Protein AF-A0A259R654-F1 (afdb_monomer)

Solvent-acce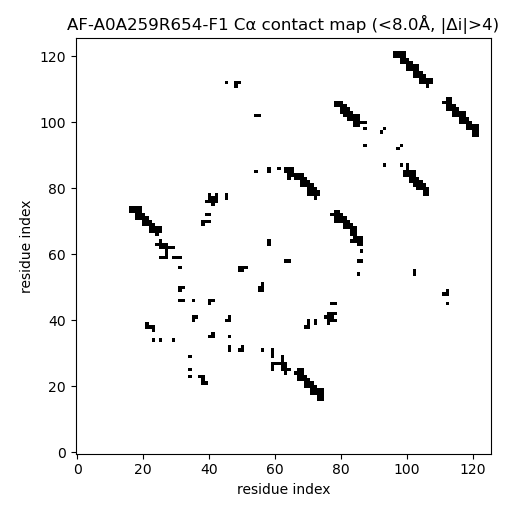ssible surface area (backbone atoms only — not comparable to full-atom values): 7292 Å² total; per-residue (Å²): 142,81,73,69,72,60,56,61,56,52,57,62,58,73,65,62,79,51,69,46,77,30,70,46,70,58,44,76,82,51,48,68,62,57,51,35,46,76,34,48,37,65,40,64,66,60,47,55,53,51,64,70,33,66,69,61,49,49,29,41,73,66,30,29,34,96,47,54,34,34,28,29,15,42,87,84,15,40,64,59,34,36,40,32,40,47,55,77,63,90,91,62,58,68,86,82,59,44,62,48,36,38,38,39,36,33,63,37,97,85,78,45,73,45,75,47,76,50,77,42,78,58,76,80,88,124

pLDDT: mean 81.71, std 14.69, range [45.22, 95.38]

Sequence (126 aa):
MLDNDVQGQTEALAAVDLRYASSTSVRHRDTVQQLLKRLGVTDPAAIAQLGKNASFRALLAAGGGPEPVRAQVNAQGELLQLAAVLPMPAGTDPLAAPVWRELTVQPGADGTLQVSTTERKLEPRT

Secondary structure (DSSP, 8-state):
---HHHHHHHHHHHT----EEEEE---TT--HHHHHHHTT---HHHHHHHHH-HHHHHHHHTT--SS-EEEEE-TT--EEEEEEEPPPPTT--TTT--EEEEEEEEE-TTS-EEEEEEEEE-----

Radius of gyration: 18.84 Å; Cα contacts (8 Å, |Δi|>4): 212; chains: 1; bounding box: 40×38×62 Å

Foldseek 3Di:
DPPPVVVVVVVVVVPPQDKDKDWAWAAQPDDLCNLLVNRLQPDPLVSVQCNPDPQSVQCNNVRHAPGIKMFIATPVNHTAKIKGWGHDPPPDDCVVWPKTKMWMWHQDPVRHIDIDIDIDTDDPPD

Mean predicted aligned error: 9.42 Å

Nearest PDB structures (foldseek):
  4v36-assembly1_A  TM=4.499E-01  e=4.317E-01  Bacillus licheniformis
  3nm7-assembly2_D  TM=4.938E-01  e=7.455E-01  Borreliella burgdorferi
  7lhd-assembly1_FD  TM=3.697E-01  e=3.199E+00  Qubevirus durum
  7dvi-assembly1_A-2  TM=2.707E-01  e=3.838E+00  Parafrankia colletiae
  5ys0-assembly1_A  TM=2.878E-01  e=8.449E+00  Saccharomyces cerevisiae S288C

Structure (mmCIF, N/CA/C/O backbone):
data_AF-A0A259R654-F1
#
_entry.id   AF-A0A259R654-F1
#
loop_
_atom_site.group_PDB
_atom_site.id
_atom_site.type_symbol
_atom_site.label_atom_id
_atom_site.label_alt_id
_atom_site.label_comp_id
_atom_site.label_asym_id
_atom_site.label_entity_id
_atom_site.label_seq_id
_atom_site.pdbx_PDB_ins_code
_atom_site.Cartn_x
_atom_site.Cartn_y
_atom_site.Cartn_z
_atom_site.occupancy
_atom_site.B_iso_or_equiv
_atom_site.auth_seq_id
_atom_site.auth_comp_id
_atom_site.auth_asym_id
_atom_site.auth_atom_id
_atom_site.pdbx_PDB_model_num
ATOM 1 N N . MET A 1 1 ? -22.289 -19.493 43.989 1.00 45.22 1 MET A N 1
ATOM 2 C CA . MET A 1 1 ? -21.000 -18.870 43.626 1.00 45.22 1 MET A CA 1
ATOM 3 C C . MET A 1 1 ? -20.537 -19.529 42.332 1.00 45.22 1 MET A C 1
ATOM 5 O O . MET A 1 1 ? -19.693 -20.408 42.377 1.00 45.22 1 MET A O 1
ATOM 9 N N . LEU A 1 2 ? -21.192 -19.214 41.206 1.00 50.88 2 LEU A N 1
ATOM 10 C CA . LEU A 1 2 ? -20.920 -19.837 39.897 1.00 50.88 2 LEU A CA 1
ATOM 11 C C . LEU A 1 2 ? -20.933 -18.805 38.747 1.00 50.88 2 LEU A C 1
ATOM 13 O O . LEU A 1 2 ? -21.019 -19.171 37.584 1.00 50.88 2 LEU A O 1
ATOM 17 N N . ASP A 1 3 ? -20.850 -17.514 39.077 1.00 50.94 3 ASP A N 1
ATOM 18 C CA . ASP A 1 3 ? -21.149 -16.411 38.151 1.00 50.94 3 ASP A CA 1
ATOM 19 C C . ASP A 1 3 ? -19.897 -15.675 37.638 1.00 50.94 3 ASP A C 1
ATOM 21 O O . ASP A 1 3 ? -19.996 -14.799 36.787 1.00 50.94 3 ASP A O 1
ATOM 25 N N . ASN A 1 4 ? -18.703 -16.020 38.135 1.00 53.25 4 ASN A N 1
ATOM 26 C CA . ASN A 1 4 ? -17.452 -15.340 37.762 1.00 53.25 4 ASN A CA 1
ATOM 27 C C . ASN A 1 4 ? -16.827 -15.867 36.454 1.00 53.25 4 ASN A C 1
ATOM 29 O O . ASN A 1 4 ? -16.136 -15.126 35.762 1.00 53.25 4 ASN A O 1
ATOM 33 N N . ASP A 1 5 ? -17.101 -17.120 36.082 1.00 52.47 5 ASP A N 1
ATOM 34 C CA . ASP A 1 5 ? -16.449 -17.783 34.940 1.00 52.47 5 ASP A CA 1
ATOM 35 C C . ASP A 1 5 ? -17.018 -17.342 33.574 1.00 52.47 5 ASP A C 1
ATOM 37 O O . ASP A 1 5 ? -16.357 -17.414 32.538 1.00 52.47 5 ASP A O 1
ATOM 41 N N . VAL A 1 6 ? -18.252 -16.825 33.563 1.00 53.59 6 VAL A N 1
ATOM 42 C CA . VAL A 1 6 ? -18.933 -16.362 32.340 1.00 53.59 6 VAL A CA 1
ATOM 43 C C . VAL A 1 6 ? -18.514 -14.934 31.967 1.00 53.59 6 VAL A C 1
ATOM 45 O O . VAL A 1 6 ? -18.437 -14.595 30.784 1.00 53.59 6 VAL A O 1
ATOM 48 N N . GLN A 1 7 ? -18.168 -14.093 32.947 1.00 50.91 7 GLN A N 1
ATOM 49 C CA . GLN A 1 7 ? -17.769 -12.705 32.682 1.00 50.91 7 GLN A CA 1
ATOM 50 C C . GLN A 1 7 ? -16.400 -12.622 31.984 1.00 50.91 7 GLN A C 1
ATOM 52 O O . GLN A 1 7 ? -16.278 -11.913 30.986 1.00 50.91 7 GLN A O 1
ATOM 57 N N . GLY A 1 8 ? -15.423 -13.444 32.390 1.00 51.56 8 GLY A N 1
ATOM 58 C CA . GLY A 1 8 ? -14.106 -13.494 31.737 1.00 51.56 8 GLY A CA 1
ATOM 59 C C . GLY A 1 8 ? -14.144 -13.981 30.279 1.00 51.56 8 GLY A C 1
ATOM 60 O O . GLY A 1 8 ? -13.365 -13.520 29.446 1.00 51.56 8 GLY A O 1
ATOM 61 N N . GLN A 1 9 ? -15.092 -14.858 29.930 1.00 48.91 9 GLN A N 1
ATOM 62 C CA . GLN A 1 9 ? -15.263 -15.346 28.554 1.00 48.91 9 GLN A CA 1
ATOM 63 C C . GLN A 1 9 ? -15.937 -14.318 27.630 1.00 48.91 9 GLN A C 1
ATOM 65 O O . GLN A 1 9 ? -15.750 -14.364 26.415 1.00 48.91 9 GLN A O 1
ATOM 70 N N . THR A 1 10 ? -16.677 -13.357 28.191 1.00 48.97 10 THR A N 1
ATOM 71 C CA . THR A 1 10 ? -17.371 -12.321 27.410 1.00 48.97 10 THR A CA 1
ATOM 72 C C . THR A 1 10 ? -16.417 -11.185 27.016 1.00 48.97 10 THR A C 1
ATOM 74 O O . THR A 1 10 ? -16.477 -10.687 25.893 1.00 48.97 10 THR A O 1
ATOM 77 N N . GLU A 1 11 ? -15.466 -10.833 27.888 1.00 50.56 11 GLU A N 1
ATOM 78 C CA . GLU A 1 11 ? -14.395 -9.873 27.574 1.00 50.56 11 GLU A CA 1
ATOM 79 C C . GLU A 1 11 ? -13.378 -10.436 26.567 1.00 50.56 11 GLU A C 1
ATOM 81 O O . GLU A 1 11 ? -12.905 -9.706 25.695 1.00 50.56 11 GLU A O 1
ATOM 86 N N . ALA A 1 12 ? -13.114 -11.748 26.600 1.00 50.69 12 ALA A N 1
ATOM 87 C CA . ALA A 1 12 ? -12.252 -12.414 25.621 1.00 50.69 12 ALA A CA 1
ATOM 88 C C . ALA A 1 12 ? -12.843 -12.420 24.194 1.00 50.69 12 ALA A C 1
ATOM 90 O O . ALA A 1 12 ? -12.092 -12.424 23.219 1.00 50.69 12 ALA A O 1
ATOM 91 N N . LEU A 1 13 ? -14.175 -12.382 24.059 1.00 50.22 13 LEU A N 1
ATOM 92 C CA . LEU A 1 13 ? -14.858 -12.297 22.762 1.00 50.22 13 LEU A CA 1
ATOM 93 C C . LEU A 1 13 ? -15.044 -10.852 22.269 1.00 50.22 13 LEU A C 1
ATOM 95 O O . LEU A 1 13 ? -15.105 -10.617 21.063 1.00 50.22 13 LEU A O 1
ATOM 99 N N . ALA A 1 14 ? -15.114 -9.875 23.178 1.00 49.75 14 ALA A N 1
ATOM 100 C CA . ALA A 1 14 ? -15.228 -8.456 22.827 1.00 49.75 14 ALA A CA 1
ATOM 101 C C . ALA A 1 14 ? -13.944 -7.895 22.185 1.00 49.75 14 ALA A C 1
ATOM 103 O O . ALA A 1 14 ? -13.999 -6.907 21.456 1.00 49.75 14 ALA A O 1
ATOM 104 N N . ALA A 1 15 ? -12.806 -8.559 22.406 1.00 51.88 15 ALA A N 1
ATOM 105 C CA . ALA A 1 15 ? -11.521 -8.258 21.782 1.00 51.88 15 ALA A CA 1
ATOM 106 C C . ALA A 1 15 ? -11.218 -9.146 20.560 1.00 51.88 15 ALA A C 1
ATOM 108 O O . ALA A 1 15 ? -10.050 -9.350 20.218 1.00 51.88 15 ALA A O 1
ATOM 109 N N . VAL A 1 16 ? -12.239 -9.692 19.887 1.00 54.34 16 VAL A N 1
ATOM 110 C CA . VAL A 1 16 ? -12.036 -10.275 18.555 1.00 54.34 16 VAL A CA 1
ATOM 111 C C . VAL A 1 16 ? -11.704 -9.125 17.606 1.00 54.34 16 VAL A C 1
ATOM 113 O O . VAL A 1 16 ? -12.580 -8.480 17.037 1.00 54.34 16 VAL A O 1
ATOM 116 N N . ASP A 1 17 ? -10.407 -8.852 17.483 1.00 67.19 17 ASP A N 1
ATOM 117 C CA . ASP A 1 17 ? -9.809 -7.974 16.485 1.00 67.19 17 ASP A CA 1
ATOM 118 C C . ASP A 1 17 ? -10.156 -8.549 15.106 1.00 67.19 17 ASP A C 1
ATOM 120 O O . ASP A 1 17 ? -9.482 -9.438 14.585 1.00 67.19 17 ASP A O 1
ATOM 124 N N . LEU A 1 18 ? -11.309 -8.145 14.565 1.00 76.75 18 LEU A N 1
ATOM 125 C CA . LEU A 1 18 ? -11.780 -8.612 13.270 1.00 76.75 18 LEU A CA 1
ATOM 126 C C . LEU A 1 18 ? -10.824 -8.106 12.195 1.00 76.75 18 LEU A C 1
ATOM 128 O O . LEU A 1 18 ? -10.778 -6.914 11.890 1.00 76.75 18 LEU A O 1
ATOM 132 N N . ARG A 1 19 ? -10.079 -9.046 11.611 1.00 88.00 19 ARG A N 1
ATOM 133 C CA . ARG A 1 19 ? -9.147 -8.793 10.515 1.00 88.00 19 ARG A CA 1
ATOM 134 C C . ARG A 1 19 ? -9.806 -9.140 9.198 1.00 88.00 19 ARG A C 1
ATOM 136 O O . ARG A 1 19 ? -10.123 -10.298 8.930 1.00 88.00 19 ARG A O 1
ATOM 143 N N . TYR A 1 20 ? -9.961 -8.137 8.353 1.00 89.25 20 TYR A N 1
ATOM 144 C CA . TYR A 1 20 ? -10.486 -8.295 7.009 1.00 89.25 20 TYR A CA 1
ATOM 145 C C . TYR A 1 20 ? -9.328 -8.358 6.024 1.00 89.25 20 TYR A C 1
ATOM 147 O O . TYR A 1 20 ? 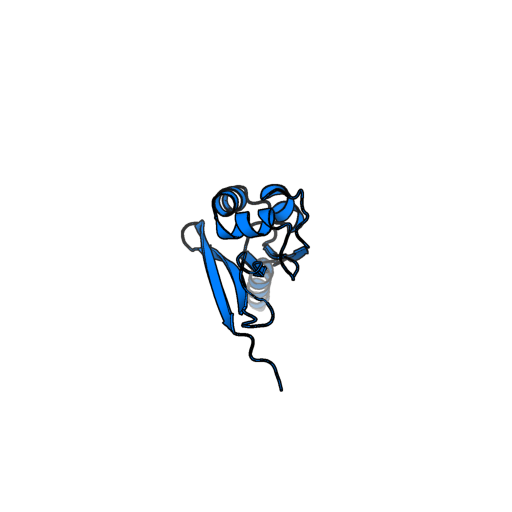-8.587 -7.391 5.856 1.00 89.25 20 TYR A O 1
ATOM 155 N N . ALA A 1 21 ? -9.170 -9.506 5.369 1.00 91.62 21 ALA A N 1
ATOM 156 C CA . ALA A 1 21 ? -8.217 -9.670 4.282 1.00 91.62 21 ALA A CA 1
ATOM 157 C C . ALA A 1 21 ? -8.884 -9.319 2.945 1.00 91.62 21 ALA A C 1
ATOM 159 O O . ALA A 1 21 ? -9.917 -9.886 2.589 1.00 91.62 21 ALA A O 1
ATOM 160 N N . SER A 1 22 ? -8.272 -8.413 2.187 1.00 92.56 22 SER A N 1
ATOM 161 C CA . SER A 1 22 ? -8.688 -8.043 0.835 1.00 92.56 22 SER A CA 1
ATOM 162 C C . SER A 1 22 ? -7.516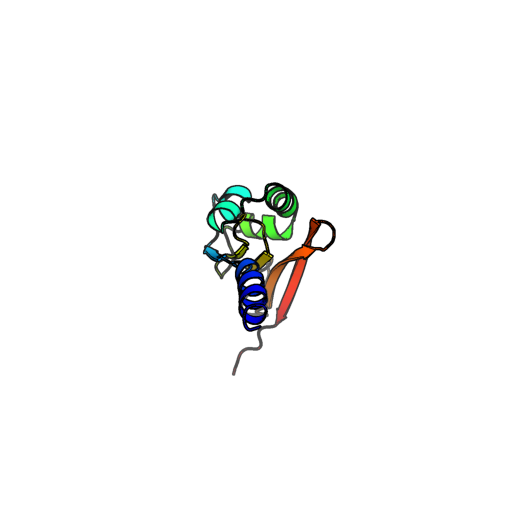 -8.180 -0.129 1.00 92.56 22 SER A C 1
ATOM 164 O O . SER A 1 22 ? -6.356 -7.987 0.239 1.00 92.56 22 SER A O 1
ATOM 166 N N . SER A 1 23 ? -7.803 -8.524 -1.381 1.00 93.56 23 SER A N 1
ATOM 167 C CA . SER A 1 23 ? -6.789 -8.548 -2.430 1.00 93.56 23 SER A CA 1
ATOM 168 C C . SER A 1 23 ? -7.332 -7.993 -3.732 1.00 93.56 23 SER A C 1
ATOM 170 O O . SER A 1 23 ? -8.500 -8.184 -4.078 1.00 93.56 23 SER A O 1
ATOM 172 N N . THR A 1 24 ? -6.497 -7.251 -4.450 1.00 91.62 24 THR A N 1
ATOM 173 C CA . THR A 1 24 ? -6.913 -6.642 -5.703 1.00 91.62 24 THR A CA 1
ATOM 174 C C . THR A 1 24 ? -5.729 -6.333 -6.608 1.00 91.62 24 THR A C 1
ATOM 176 O O . THR A 1 24 ? -4.660 -5.929 -6.151 1.00 91.62 24 THR A O 1
ATOM 179 N N . SER A 1 25 ? -5.920 -6.503 -7.914 1.00 91.56 25 SER A N 1
ATOM 180 C CA . SER A 1 25 ? -4.920 -6.107 -8.903 1.00 91.56 25 SER A CA 1
ATOM 181 C C . SER A 1 25 ? -4.910 -4.590 -9.077 1.00 91.56 25 SER A C 1
ATOM 183 O O . SER A 1 25 ? -5.968 -3.940 -9.120 1.00 91.56 25 SER A O 1
ATOM 185 N N . VAL A 1 26 ? -3.702 -4.047 -9.205 1.00 91.12 26 VAL A N 1
ATOM 186 C CA . VAL A 1 26 ? -3.472 -2.652 -9.581 1.00 91.12 26 VAL A CA 1
ATOM 187 C C . VAL A 1 26 ? -3.886 -2.458 -11.035 1.00 91.12 26 VAL A C 1
ATOM 189 O O . VAL A 1 26 ? -3.680 -3.330 -11.875 1.00 91.12 26 VAL A O 1
ATOM 192 N N . ARG A 1 27 ? -4.504 -1.320 -11.327 1.00 88.88 27 ARG A N 1
ATOM 193 C CA . ARG A 1 27 ? -4.915 -0.919 -12.671 1.00 88.88 27 ARG A CA 1
ATOM 194 C C . ARG A 1 27 ? -4.078 0.271 -13.121 1.00 88.88 27 ARG A C 1
ATOM 196 O O . ARG A 1 27 ? -3.692 1.104 -12.311 1.00 88.88 27 ARG A O 1
ATOM 203 N N . HIS A 1 28 ? -3.896 0.418 -14.432 1.00 79.38 28 HIS A N 1
ATOM 204 C CA . HIS A 1 28 ? -3.072 1.480 -15.033 1.00 79.38 28 HIS A CA 1
ATOM 205 C C . HIS A 1 28 ? -3.493 2.922 -14.667 1.00 79.38 28 HIS A C 1
ATOM 207 O O . HIS A 1 28 ? -2.708 3.852 -14.793 1.00 79.38 28 HIS A O 1
ATOM 213 N N . ARG A 1 29 ? -4.738 3.125 -14.219 1.00 83.75 29 ARG A N 1
ATOM 214 C CA . ARG A 1 29 ? -5.277 4.429 -13.796 1.00 83.75 29 ARG A CA 1
ATOM 215 C C . ARG A 1 29 ? -5.547 4.530 -12.2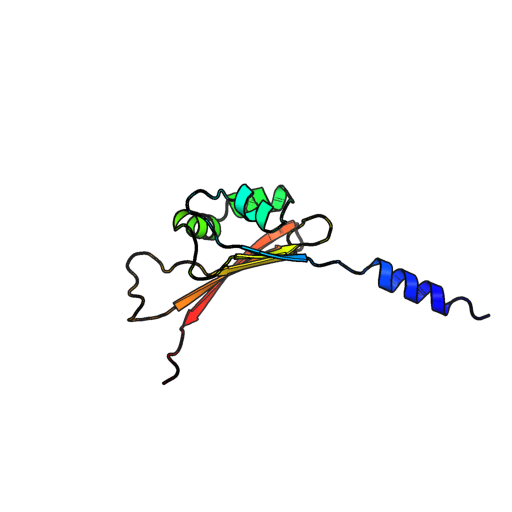93 1.00 83.75 29 ARG A C 1
ATOM 217 O O . ARG A 1 29 ? -6.144 5.515 -11.870 1.00 83.75 29 ARG A O 1
ATOM 224 N N . ASP A 1 30 ? -5.163 3.526 -11.505 1.00 89.31 30 ASP A N 1
ATOM 225 C CA . ASP A 1 30 ? -5.351 3.591 -10.057 1.00 89.31 30 ASP A CA 1
ATOM 226 C C . ASP A 1 30 ? -4.450 4.676 -9.455 1.00 89.31 30 ASP A C 1
ATOM 228 O O . ASP A 1 30 ? -3.254 4.760 -9.736 1.00 89.31 30 ASP A O 1
ATOM 232 N N . THR A 1 31 ? -5.019 5.485 -8.567 1.00 91.38 31 THR A N 1
ATOM 233 C CA . THR A 1 31 ? -4.239 6.275 -7.609 1.00 91.38 31 THR A CA 1
ATOM 234 C C . THR A 1 31 ? -3.980 5.466 -6.337 1.00 91.38 31 THR A C 1
ATOM 236 O O . THR A 1 31 ? -4.683 4.494 -6.051 1.00 91.38 31 THR A O 1
ATOM 239 N N . VAL A 1 32 ? -3.014 5.905 -5.521 1.00 92.31 32 VAL A N 1
ATOM 240 C CA . VAL A 1 32 ? -2.743 5.325 -4.188 1.00 92.31 32 VAL A CA 1
ATOM 241 C C . VAL A 1 32 ? -4.032 5.209 -3.375 1.00 92.31 32 VAL A C 1
ATOM 243 O O . VAL A 1 32 ? -4.363 4.136 -2.882 1.00 92.31 32 VAL A O 1
ATOM 246 N N . GLN A 1 33 ? -4.804 6.294 -3.298 1.00 92.75 33 GLN A N 1
ATOM 247 C CA . GLN A 1 33 ? -6.052 6.334 -2.541 1.00 92.75 33 GLN A CA 1
ATOM 248 C C . GLN A 1 33 ? -7.110 5.371 -3.099 1.00 92.75 33 GLN A C 1
ATOM 250 O O . GLN A 1 33 ? -7.796 4.707 -2.327 1.00 92.75 33 GLN A O 1
ATOM 255 N N . GLN A 1 34 ? -7.263 5.278 -4.424 1.00 93.69 34 GLN A N 1
ATOM 256 C CA . GLN A 1 34 ? -8.247 4.381 -5.042 1.00 93.69 34 GLN A CA 1
ATOM 257 C C . GLN A 1 34 ? -7.904 2.908 -4.814 1.00 93.69 34 GLN A C 1
ATOM 259 O O . GLN A 1 34 ? -8.794 2.122 -4.482 1.00 93.69 34 GLN A O 1
ATOM 264 N N . LEU A 1 35 ? -6.628 2.544 -4.956 1.00 93.75 35 LEU A N 1
ATOM 265 C CA . LEU A 1 35 ? -6.154 1.190 -4.689 1.00 93.75 35 LEU A CA 1
ATOM 266 C C . LEU A 1 35 ? -6.377 0.815 -3.218 1.00 93.75 35 LEU A C 1
ATOM 268 O O . LEU A 1 35 ? -6.981 -0.216 -2.934 1.00 93.75 35 LEU A O 1
ATOM 272 N N . LEU A 1 36 ? -5.947 1.674 -2.290 1.00 94.12 36 LEU A N 1
ATOM 273 C CA . LEU A 1 36 ? -6.083 1.439 -0.851 1.00 94.12 36 LEU A CA 1
ATOM 274 C C . LEU A 1 36 ? -7.546 1.344 -0.415 1.00 94.12 36 LEU A C 1
ATOM 276 O O . LEU A 1 36 ? -7.914 0.401 0.282 1.00 94.12 36 LEU A O 1
ATOM 280 N N . LYS A 1 37 ? -8.414 2.216 -0.938 1.00 94.12 37 LYS A N 1
ATOM 281 C CA . LYS A 1 37 ? -9.857 2.144 -0.686 1.00 94.12 37 LYS A CA 1
ATOM 282 C C . LYS A 1 37 ? -10.469 0.820 -1.158 1.00 94.12 37 LYS A C 1
ATOM 284 O O . LYS A 1 37 ? -11.311 0.260 -0.465 1.00 94.12 37 LYS A O 1
ATOM 289 N N . ARG A 1 38 ? -10.050 0.292 -2.315 1.00 93.69 38 ARG A N 1
ATOM 290 C CA . ARG A 1 38 ? -10.499 -1.028 -2.811 1.00 93.69 38 ARG A CA 1
ATOM 291 C C . ARG A 1 38 ? -9.996 -2.187 -1.950 1.00 93.69 38 ARG A C 1
ATOM 293 O O . ARG A 1 38 ? -10.650 -3.221 -1.879 1.00 93.69 38 ARG A O 1
ATOM 300 N N . LEU A 1 39 ? -8.851 -2.004 -1.303 1.00 93.56 39 LEU A N 1
ATOM 301 C CA . LEU A 1 39 ? -8.284 -2.941 -0.337 1.00 93.56 39 LEU A CA 1
ATOM 302 C C . LEU A 1 39 ? -8.906 -2.810 1.066 1.00 93.56 39 LEU A C 1
ATOM 304 O O . LEU A 1 39 ? -8.536 -3.568 1.954 1.00 93.56 39 LEU A O 1
ATOM 308 N N . GLY A 1 40 ? -9.852 -1.885 1.265 1.00 93.06 40 GLY A N 1
ATOM 309 C CA . GLY A 1 40 ? -10.499 -1.639 2.557 1.00 93.06 40 GLY A CA 1
ATOM 310 C C . GLY A 1 40 ? -9.707 -0.725 3.494 1.00 93.06 40 GLY A C 1
ATOM 311 O O . GLY A 1 40 ? -10.149 -0.481 4.609 1.00 93.06 40 GLY A O 1
ATOM 312 N N . VAL A 1 41 ? -8.566 -0.191 3.050 1.00 94.38 41 VAL A N 1
ATOM 313 C CA . VAL A 1 41 ? -7.768 0.769 3.819 1.00 94.38 41 VAL A CA 1
ATOM 314 C C . VAL A 1 41 ? -8.390 2.153 3.653 1.00 94.38 41 VAL A C 1
ATOM 316 O O . VAL A 1 41 ? -8.338 2.747 2.571 1.00 94.38 41 VAL A O 1
ATOM 319 N N . 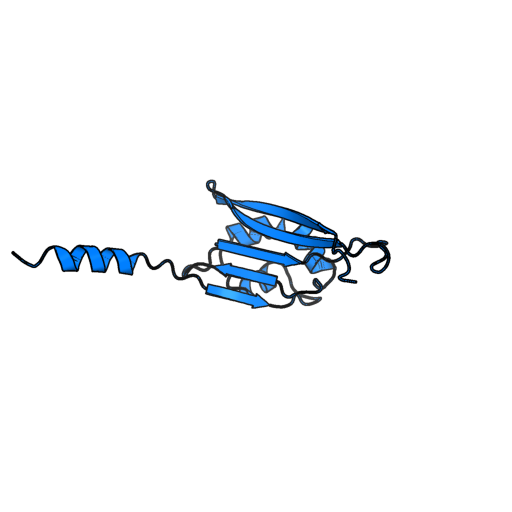THR A 1 42 ? -8.989 2.664 4.723 1.00 93.00 42 THR A N 1
ATOM 320 C CA . THR A 1 42 ? -9.645 3.980 4.759 1.00 93.00 42 THR A CA 1
ATOM 321 C C . THR A 1 42 ? -8.950 4.980 5.673 1.00 93.00 42 THR A C 1
ATOM 323 O O . THR A 1 42 ? -9.311 6.155 5.642 1.00 93.00 42 THR A O 1
ATOM 326 N N . ASP A 1 43 ? -7.943 4.549 6.436 1.00 90.81 43 ASP A N 1
ATOM 327 C CA . ASP A 1 43 ? -7.137 5.436 7.276 1.00 90.81 43 ASP A CA 1
ATOM 328 C C . ASP A 1 43 ? -6.402 6.514 6.437 1.00 90.81 43 ASP A C 1
ATOM 330 O O . ASP A 1 43 ? -5.544 6.184 5.603 1.00 90.81 43 ASP A O 1
ATOM 334 N N . PRO A 1 44 ? -6.699 7.815 6.641 1.00 90.75 44 PRO A N 1
ATOM 335 C CA . PRO A 1 44 ? -6.054 8.897 5.904 1.00 90.75 44 PRO A CA 1
ATOM 336 C C . PRO A 1 44 ? -4.550 9.004 6.187 1.00 90.75 44 PRO A C 1
ATOM 338 O O . PRO A 1 44 ? -3.802 9.414 5.292 1.00 90.75 44 PRO A O 1
ATOM 341 N N . ALA A 1 45 ? -4.085 8.631 7.385 1.00 90.56 45 ALA A N 1
ATOM 342 C CA . ALA A 1 45 ? -2.669 8.687 7.728 1.00 90.56 45 ALA A CA 1
ATOM 343 C C . ALA A 1 45 ? -1.879 7.644 6.926 1.00 90.56 45 ALA A C 1
ATOM 345 O O . ALA A 1 45 ? -0.891 7.995 6.272 1.00 90.56 45 ALA A O 1
ATOM 346 N N . ALA A 1 46 ? -2.353 6.395 6.884 1.00 91.44 46 ALA A N 1
ATOM 347 C CA . ALA A 1 46 ? -1.779 5.343 6.054 1.00 91.44 46 ALA A CA 1
ATOM 348 C C . ALA A 1 46 ? -1.776 5.714 4.565 1.00 91.44 46 ALA A C 1
ATOM 350 O O . ALA A 1 46 ? -0.754 5.548 3.894 1.00 91.44 46 ALA A O 1
ATOM 351 N N . ILE A 1 47 ? -2.877 6.276 4.048 1.00 93.75 47 ILE A N 1
ATOM 352 C CA . ILE A 1 47 ? -2.972 6.717 2.646 1.00 93.75 47 ILE A CA 1
ATOM 353 C C . ILE A 1 47 ? -1.922 7.793 2.336 1.00 93.75 47 ILE A C 1
ATOM 355 O O . ILE A 1 47 ? -1.233 7.709 1.316 1.00 93.75 47 ILE A O 1
ATOM 359 N N . ALA A 1 48 ? -1.761 8.789 3.211 1.00 92.81 48 ALA A N 1
ATOM 360 C CA . ALA A 1 48 ? -0.785 9.858 3.023 1.00 92.81 48 ALA A CA 1
ATOM 361 C C . ALA A 1 48 ? 0.666 9.352 3.105 1.00 92.81 48 ALA A C 1
ATOM 363 O O . ALA A 1 48 ? 1.512 9.775 2.313 1.00 92.81 48 ALA A O 1
ATOM 364 N N . GLN A 1 49 ? 0.960 8.441 4.038 1.00 93.25 49 GLN A N 1
ATOM 365 C CA . GLN A 1 49 ? 2.290 7.851 4.202 1.00 93.25 49 GLN A CA 1
ATOM 366 C C . GLN A 1 49 ? 2.665 6.959 3.009 1.00 93.25 49 GLN A C 1
ATOM 368 O O . GLN A 1 49 ? 3.722 7.157 2.404 1.00 93.25 49 GLN A O 1
ATOM 373 N N . LEU A 1 50 ? 1.777 6.049 2.591 1.00 91.19 50 LEU A N 1
ATOM 374 C CA . LEU A 1 50 ? 1.978 5.222 1.393 1.00 91.19 50 LEU A CA 1
ATOM 375 C C . LEU A 1 50 ? 2.060 6.061 0.120 1.00 91.19 50 LEU A C 1
ATOM 377 O O . LEU A 1 50 ? 2.835 5.744 -0.780 1.00 91.19 50 LEU A O 1
ATOM 381 N N . GLY A 1 51 ? 1.332 7.178 0.072 1.00 91.19 51 GLY A N 1
ATOM 382 C CA . GLY A 1 51 ? 1.412 8.153 -1.010 1.00 91.19 51 GLY A CA 1
ATOM 383 C C . GLY A 1 51 ? 2.798 8.772 -1.190 1.00 91.19 51 GLY A C 1
ATOM 384 O O . GLY A 1 51 ? 3.146 9.159 -2.303 1.00 91.19 51 GLY A O 1
ATOM 385 N N . LYS A 1 52 ? 3.613 8.834 -0.132 1.00 92.12 52 LYS A 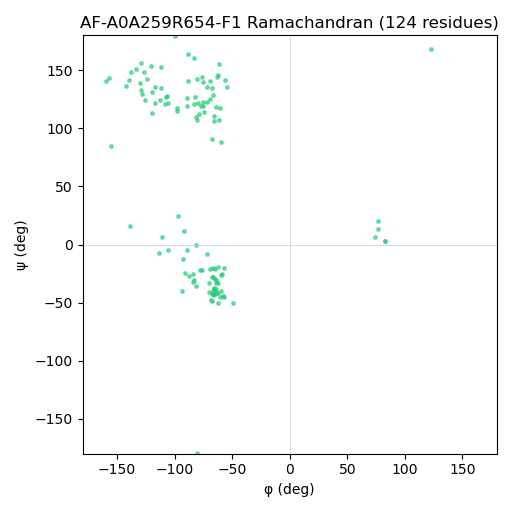N 1
ATOM 386 C CA . LYS A 1 52 ? 4.992 9.347 -0.176 1.00 92.12 52 LYS A CA 1
ATOM 387 C C . LYS A 1 52 ? 6.031 8.249 -0.424 1.00 92.12 52 LYS A C 1
ATOM 389 O O . LYS A 1 52 ? 7.177 8.564 -0.738 1.00 92.12 52 LYS A O 1
ATOM 394 N N . ASN A 1 53 ? 5.658 6.973 -0.315 1.00 91.62 53 ASN A N 1
ATOM 395 C CA . ASN A 1 53 ? 6.586 5.861 -0.481 1.00 91.62 53 ASN A CA 1
ATOM 396 C C . ASN A 1 53 ? 6.939 5.629 -1.963 1.00 91.62 53 ASN A C 1
ATOM 398 O O . ASN A 1 53 ? 6.069 5.384 -2.800 1.00 91.62 53 ASN A O 1
ATOM 402 N N . ALA A 1 54 ? 8.233 5.679 -2.290 1.00 89.00 54 ALA A N 1
ATOM 403 C CA . ALA A 1 54 ? 8.711 5.537 -3.665 1.00 89.00 54 ALA A CA 1
ATOM 404 C C . ALA A 1 54 ? 8.420 4.149 -4.264 1.00 89.00 54 ALA A C 1
ATOM 406 O O . ALA A 1 54 ? 7.973 4.070 -5.408 1.00 89.00 54 ALA A O 1
ATOM 407 N N . SER A 1 55 ? 8.609 3.070 -3.498 1.00 87.62 55 SER A N 1
ATOM 408 C CA . SER A 1 55 ? 8.377 1.695 -3.965 1.00 87.62 55 SER A CA 1
ATOM 409 C C . SER A 1 55 ? 6.900 1.439 -4.266 1.00 87.62 55 SER A C 1
ATOM 411 O O . SER A 1 55 ? 6.564 0.890 -5.314 1.00 87.62 55 SER A O 1
ATOM 413 N N . PHE A 1 56 ? 6.000 1.901 -3.393 1.00 89.69 56 PHE A N 1
ATOM 414 C CA . PHE A 1 56 ? 4.557 1.776 -3.608 1.00 89.69 56 PHE A CA 1
ATOM 415 C C . PHE A 1 56 ? 4.082 2.602 -4.812 1.00 89.69 56 PHE A C 1
ATOM 417 O O . PHE A 1 56 ? 3.269 2.147 -5.617 1.00 89.69 56 PHE A O 1
ATOM 424 N N . ARG A 1 57 ? 4.641 3.803 -5.005 1.00 89.81 57 ARG A N 1
ATOM 425 C CA . ARG A 1 57 ? 4.378 4.603 -6.208 1.00 89.81 57 ARG A CA 1
ATOM 426 C C . ARG A 1 57 ? 4.916 3.953 -7.481 1.00 89.81 57 ARG A C 1
ATOM 428 O O . ARG A 1 57 ? 4.255 4.043 -8.511 1.00 89.81 57 ARG A O 1
ATOM 435 N N . ALA A 1 58 ? 6.075 3.300 -7.425 1.00 87.12 58 ALA A N 1
ATOM 436 C CA . ALA A 1 58 ? 6.641 2.586 -8.568 1.00 87.12 58 ALA A CA 1
ATOM 437 C C . ALA A 1 58 ? 5.753 1.406 -8.999 1.00 87.12 58 ALA A C 1
ATOM 439 O O . ALA A 1 58 ? 5.545 1.209 -10.194 1.00 87.12 58 ALA A O 1
ATOM 440 N N . LEU A 1 59 ? 5.161 0.684 -8.039 1.00 88.25 59 LEU A N 1
ATOM 441 C CA . LEU A 1 59 ? 4.174 -0.367 -8.307 1.00 88.25 59 LEU A CA 1
ATOM 442 C C . LEU A 1 59 ? 2.966 0.163 -9.101 1.00 88.25 59 LEU A C 1
ATOM 444 O O . LEU A 1 59 ? 2.545 -0.458 -10.074 1.00 88.25 59 LEU A O 1
ATOM 448 N N . LEU A 1 60 ? 2.429 1.323 -8.709 1.00 89.50 60 LEU A N 1
ATOM 449 C CA . LEU A 1 60 ? 1.322 1.979 -9.416 1.00 89.50 60 LEU A CA 1
ATOM 450 C C . LEU A 1 60 ? 1.738 2.484 -10.802 1.00 89.50 60 LEU A C 1
ATOM 452 O O . LEU A 1 60 ? 1.006 2.288 -11.768 1.00 89.50 60 LEU A O 1
ATOM 456 N N . ALA A 1 61 ? 2.922 3.090 -10.913 1.00 86.31 61 ALA A N 1
ATOM 457 C CA . ALA A 1 61 ? 3.445 3.616 -12.174 1.00 86.31 61 ALA A CA 1
ATOM 458 C C . ALA A 1 61 ? 3.692 2.517 -13.220 1.00 86.31 61 ALA A C 1
ATOM 460 O O . ALA A 1 61 ? 3.481 2.744 -14.408 1.00 86.31 61 ALA A O 1
ATOM 461 N N . ALA A 1 62 ? 4.082 1.316 -12.786 1.00 83.56 62 ALA A N 1
ATOM 462 C CA . ALA A 1 62 ? 4.210 0.152 -13.660 1.00 83.56 62 ALA A CA 1
ATOM 463 C C . ALA A 1 62 ? 2.856 -0.420 -14.124 1.00 83.56 62 ALA A C 1
ATOM 465 O O . ALA A 1 62 ? 2.819 -1.297 -14.981 1.00 83.56 62 ALA A O 1
ATOM 466 N N . GLY A 1 63 ? 1.737 0.063 -13.571 1.00 81.00 63 GLY A N 1
ATOM 467 C CA . GLY A 1 63 ? 0.405 -0.479 -13.830 1.00 81.00 63 GLY A CA 1
ATOM 468 C C . GLY A 1 63 ? 0.114 -1.784 -13.087 1.00 81.00 63 GLY A C 1
ATOM 469 O O . GLY A 1 63 ? -0.880 -2.434 -13.399 1.00 81.00 63 GLY A O 1
ATOM 470 N N . GLY A 1 64 ? 0.944 -2.140 -12.103 1.00 77.75 64 GLY A N 1
ATOM 471 C CA . GLY A 1 64 ? 0.815 -3.342 -11.287 1.00 77.75 64 GLY A CA 1
ATOM 472 C C . GLY A 1 64 ? 2.025 -4.266 -11.321 1.00 77.75 64 GLY A C 1
ATOM 473 O O . GLY A 1 64 ? 2.956 -4.097 -12.104 1.00 77.75 64 GLY A O 1
ATOM 474 N N . GLY A 1 65 ? 2.008 -5.227 -10.400 1.00 75.94 65 GLY A N 1
ATOM 475 C CA . GLY A 1 65 ? 2.960 -6.329 -10.338 1.00 75.94 65 GLY A CA 1
ATOM 476 C C . GLY A 1 65 ? 2.379 -7.617 -10.930 1.00 75.94 65 GLY A C 1
ATOM 477 O O . GLY A 1 65 ? 1.218 -7.636 -11.346 1.00 75.94 65 GLY A O 1
ATOM 478 N N . PRO A 1 66 ? 3.163 -8.707 -10.939 1.00 77.31 66 PRO A N 1
ATOM 479 C CA . PRO A 1 66 ? 2.705 -10.015 -11.415 1.00 77.31 66 PRO A CA 1
ATOM 480 C C . PRO A 1 66 ? 1.585 -10.615 -10.545 1.00 77.31 66 PRO A C 1
ATOM 482 O O . PRO A 1 66 ? 0.827 -11.452 -11.018 1.00 77.31 66 PRO A O 1
ATOM 485 N N . GLU A 1 67 ? 1.458 -10.167 -9.293 1.00 87.38 67 GLU A N 1
ATOM 486 C CA . GLU A 1 67 ? 0.470 -10.643 -8.323 1.00 87.38 67 GLU A CA 1
ATOM 487 C C . GLU A 1 67 ? -0.452 -9.507 -7.846 1.00 87.38 67 GLU A C 1
ATOM 489 O O . GLU A 1 67 ? -0.045 -8.337 -7.827 1.00 87.38 67 GLU A O 1
ATOM 494 N N . PRO A 1 68 ? -1.686 -9.827 -7.407 1.00 91.38 68 PRO A N 1
ATOM 495 C CA . PRO A 1 68 ? -2.558 -8.857 -6.762 1.00 91.38 68 PRO A CA 1
ATOM 496 C C . PRO A 1 68 ? -1.943 -8.344 -5.457 1.00 91.38 68 PRO A C 1
ATOM 498 O O . PRO A 1 68 ? -1.310 -9.084 -4.702 1.00 91.38 68 PRO A O 1
ATOM 501 N N . VAL A 1 69 ? -2.200 -7.073 -5.158 1.00 93.56 69 VAL A N 1
ATOM 502 C CA . VAL A 1 69 ? -1.854 -6.471 -3.869 1.00 93.56 69 VAL A CA 1
ATOM 503 C C . VAL A 1 69 ? -2.795 -7.032 -2.819 1.00 93.56 69 VAL A C 1
ATOM 505 O O . VAL A 1 69 ? -3.999 -7.130 -3.055 1.00 93.56 69 VAL A O 1
ATOM 508 N N . ARG A 1 70 ? -2.254 -7.401 -1.662 1.00 94.75 70 ARG A N 1
ATOM 509 C CA . ARG A 1 70 ? -2.997 -7.990 -0.549 1.00 94.75 70 ARG A CA 1
ATOM 510 C C . ARG A 1 70 ? -2.902 -7.051 0.640 1.00 94.75 70 ARG A C 1
ATOM 512 O O . ARG A 1 70 ? -1.818 -6.562 0.939 1.00 94.75 70 ARG A O 1
ATOM 519 N N . ALA A 1 71 ? -4.012 -6.812 1.318 1.00 95.31 71 ALA A N 1
ATOM 520 C CA . ALA A 1 71 ? -4.053 -6.026 2.538 1.00 95.31 71 ALA A CA 1
ATOM 521 C C . ALA A 1 71 ? -4.888 -6.734 3.603 1.00 95.31 71 ALA A C 1
ATOM 523 O O . ALA A 1 71 ? -5.824 -7.471 3.295 1.00 95.31 71 ALA A O 1
ATOM 524 N N . GLN A 1 72 ? -4.539 -6.489 4.854 1.00 94.88 72 GLN A N 1
ATOM 525 C CA . GLN A 1 72 ? -5.315 -6.822 6.030 1.00 94.88 72 GLN A CA 1
ATOM 526 C C . GLN A 1 72 ? -5.619 -5.524 6.758 1.00 94.88 72 GLN A C 1
ATOM 528 O O . GLN A 1 72 ? -4.713 -4.718 6.986 1.00 94.88 72 GLN A O 1
ATOM 533 N N . VAL A 1 73 ? -6.883 -5.337 7.112 1.00 94.25 73 VAL A N 1
ATOM 534 C CA . VAL A 1 73 ? -7.358 -4.176 7.861 1.00 94.25 73 VAL A CA 1
ATOM 535 C C . VAL A 1 73 ? -8.175 -4.612 9.064 1.00 94.25 73 VAL A C 1
ATOM 537 O O . VAL A 1 73 ? -8.728 -5.713 9.064 1.00 94.25 73 VAL A O 1
ATOM 540 N N . ASN A 1 74 ? -8.253 -3.762 10.081 1.00 91.31 74 ASN A N 1
ATOM 541 C CA . ASN A 1 74 ? -9.194 -3.966 11.179 1.00 91.31 74 ASN A CA 1
ATOM 542 C C . ASN A 1 74 ? -10.610 -3.493 10.796 1.00 91.31 74 ASN A C 1
ATOM 544 O O . ASN A 1 74 ? -10.853 -3.015 9.683 1.00 91.31 74 ASN A O 1
ATOM 548 N N . ALA A 1 75 ? -11.560 -3.613 11.723 1.00 88.75 75 ALA A N 1
ATOM 549 C CA . ALA A 1 75 ? -12.946 -3.187 11.519 1.00 88.75 75 ALA A CA 1
ATOM 550 C C . ALA A 1 75 ? -13.109 -1.676 11.253 1.00 88.75 75 ALA A C 1
ATOM 552 O O . ALA A 1 75 ? -14.124 -1.257 10.701 1.00 88.75 75 ALA A O 1
ATOM 553 N N . GLN A 1 76 ? -12.115 -0.866 11.617 1.00 89.00 76 GL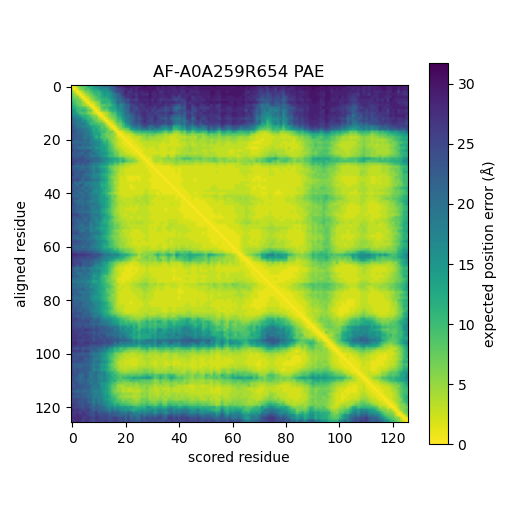N A N 1
ATOM 554 C CA . GLN A 1 76 ? -12.063 0.581 11.419 1.00 89.00 76 GLN A CA 1
ATOM 555 C C . GLN A 1 76 ? -11.444 0.966 10.061 1.00 89.00 76 GLN A C 1
ATOM 557 O O . GLN A 1 76 ? -11.439 2.143 9.697 1.00 89.00 76 GLN A O 1
ATOM 562 N N . GLY A 1 77 ? -10.948 -0.010 9.292 1.00 89.88 77 GLY A N 1
ATOM 563 C CA . GLY A 1 77 ? -10.277 0.221 8.012 1.00 89.88 77 GLY A CA 1
ATOM 564 C C . GLY A 1 77 ? -8.843 0.742 8.157 1.00 89.88 77 GLY A C 1
ATOM 565 O O . GLY A 1 77 ? -8.301 1.334 7.217 1.00 89.88 77 GLY A O 1
ATOM 566 N N . GLU A 1 78 ? -8.225 0.537 9.321 1.00 92.25 78 GLU A N 1
ATOM 567 C CA . GLU A 1 78 ? -6.807 0.805 9.556 1.00 92.25 78 GLU A CA 1
ATOM 568 C C . GLU A 1 78 ? -5.962 -0.348 9.017 1.00 92.25 78 GLU A C 1
ATOM 570 O O . GLU A 1 78 ? -6.341 -1.518 9.100 1.00 92.25 78 GLU A O 1
ATOM 575 N N . LEU A 1 79 ? -4.804 -0.021 8.444 1.00 93.62 79 LEU A N 1
ATOM 576 C CA . LEU A 1 79 ? -3.925 -1.012 7.838 1.00 93.62 79 LEU A CA 1
ATOM 577 C C . LEU A 1 79 ? -3.180 -1.822 8.907 1.00 93.62 79 LEU A C 1
ATOM 579 O O . LEU A 1 79 ? -2.352 -1.276 9.627 1.00 93.62 79 LEU A O 1
ATOM 583 N N . LEU A 1 80 ? -3.397 -3.138 8.927 1.00 93.12 80 LEU A N 1
ATOM 584 C CA . LEU A 1 80 ? -2.651 -4.082 9.765 1.00 93.12 80 LEU A CA 1
ATOM 585 C C . LEU A 1 80 ? -1.454 -4.681 9.023 1.00 93.12 80 LEU A C 1
ATOM 587 O O . LEU A 1 80 ? -0.383 -4.862 9.593 1.00 93.12 80 LEU A O 1
ATOM 591 N N . GLN A 1 81 ? -1.624 -5.001 7.741 1.00 94.50 81 GLN A N 1
ATOM 592 C CA . GLN A 1 81 ? -0.543 -5.504 6.899 1.00 94.50 81 GLN A CA 1
ATOM 593 C C . GLN A 1 81 ? -0.874 -5.298 5.426 1.00 94.50 81 GLN A C 1
ATOM 595 O O . GLN A 1 81 ? -2.003 -5.534 5.014 1.00 94.50 81 GLN A O 1
ATOM 600 N N . LEU A 1 82 ? 0.102 -4.932 4.603 1.00 95.38 82 LEU A N 1
ATOM 601 C CA . LEU A 1 82 ? -0.006 -4.960 3.147 1.00 95.38 82 LEU A CA 1
ATOM 602 C C . LEU A 1 82 ? 1.195 -5.684 2.555 1.00 95.38 82 LEU A C 1
ATOM 604 O O . LEU A 1 82 ? 2.321 -5.498 3.000 1.00 95.38 82 LEU A O 1
ATOM 608 N N . ALA A 1 83 ? 0.938 -6.505 1.545 1.00 94.25 83 ALA A N 1
ATOM 609 C CA . ALA A 1 83 ? 1.950 -7.195 0.766 1.00 94.25 83 ALA A CA 1
ATOM 610 C C . ALA A 1 83 ? 1.688 -6.964 -0.724 1.00 94.25 83 ALA A C 1
ATOM 612 O O . ALA A 1 83 ? 0.557 -7.101 -1.201 1.00 94.25 83 ALA A O 1
ATOM 613 N N . ALA A 1 84 ? 2.731 -6.613 -1.466 1.00 93.00 84 ALA A N 1
ATOM 614 C CA . ALA A 1 84 ? 2.667 -6.441 -2.908 1.00 93.00 84 ALA A CA 1
ATOM 615 C C . ALA A 1 84 ? 3.942 -6.953 -3.565 1.00 93.00 84 ALA A C 1
ATOM 617 O O . ALA A 1 84 ? 5.043 -6.646 -3.116 1.00 93.00 84 ALA A O 1
ATOM 618 N N . VAL A 1 85 ? 3.805 -7.675 -4.673 1.00 90.69 85 VAL A N 1
ATOM 619 C CA . VAL A 1 85 ? 4.964 -8.062 -5.478 1.00 90.69 85 VAL A CA 1
ATOM 620 C C . VAL A 1 85 ? 5.316 -6.904 -6.395 1.00 90.69 85 VAL A C 1
ATOM 622 O O . VAL A 1 85 ? 4.490 -6.451 -7.188 1.00 90.69 85 VAL A O 1
ATOM 625 N N . LEU A 1 86 ? 6.537 -6.400 -6.261 1.00 88.19 86 LEU A N 1
ATOM 626 C CA . LEU A 1 86 ? 7.036 -5.310 -7.077 1.00 88.19 86 LEU A CA 1
ATOM 627 C C . LEU A 1 86 ? 7.399 -5.823 -8.475 1.00 88.19 86 LEU A C 1
ATOM 629 O O . LEU A 1 86 ? 7.929 -6.929 -8.612 1.00 88.19 86 LEU A O 1
ATOM 633 N N . PRO A 1 87 ? 7.168 -5.012 -9.518 1.00 82.88 87 PRO A N 1
ATOM 634 C CA . PRO A 1 87 ? 7.678 -5.313 -10.845 1.00 82.88 87 PRO A CA 1
ATOM 635 C C . PRO A 1 87 ? 9.213 -5.356 -10.833 1.00 82.88 87 PRO A C 1
ATOM 637 O O . PRO A 1 87 ? 9.883 -4.722 -10.002 1.00 82.88 87 PRO A O 1
ATOM 640 N N . MET A 1 88 ? 9.781 -6.094 -11.786 1.00 79.25 88 MET A N 1
ATOM 641 C CA . MET A 1 88 ? 11.226 -6.081 -11.989 1.00 79.25 88 MET A CA 1
ATOM 642 C C . MET A 1 88 ? 11.691 -4.675 -12.402 1.00 79.25 88 MET A C 1
ATOM 644 O O . MET A 1 88 ? 10.972 -3.982 -13.130 1.00 79.25 88 MET A O 1
ATOM 648 N N . PRO A 1 89 ? 12.879 -4.230 -11.953 1.00 75.12 89 PRO A N 1
ATOM 649 C CA . PRO A 1 89 ? 13.471 -2.992 -12.441 1.00 75.12 89 PRO A CA 1
ATOM 650 C C . PRO A 1 89 ? 13.623 -3.030 -13.964 1.00 75.12 89 PRO A C 1
ATOM 652 O O . PRO A 1 89 ? 13.996 -4.061 -14.531 1.00 75.12 89 PRO A O 1
ATOM 655 N N . ALA A 1 90 ? 13.377 -1.897 -14.624 1.00 71.56 90 ALA A N 1
ATOM 656 C CA . ALA A 1 90 ? 13.570 -1.777 -16.066 1.00 71.56 90 ALA A CA 1
ATOM 657 C C . ALA A 1 90 ? 15.003 -2.182 -16.463 1.00 71.56 90 ALA A C 1
ATOM 659 O O . ALA A 1 90 ? 15.964 -1.796 -15.800 1.00 71.56 90 ALA A O 1
ATOM 660 N N . GLY A 1 91 ? 15.136 -2.965 -17.537 1.00 70.38 91 GLY A N 1
ATOM 661 C CA . GLY A 1 91 ? 16.429 -3.467 -18.018 1.00 70.38 91 GLY A CA 1
ATOM 662 C C . GLY A 1 91 ? 16.948 -4.725 -17.313 1.00 70.38 91 GLY A C 1
ATOM 663 O O . GLY A 1 91 ? 18.038 -5.183 -17.643 1.00 70.38 91 GLY A O 1
ATOM 664 N N . THR A 1 92 ? 16.186 -5.306 -16.380 1.00 72.88 92 THR A N 1
ATOM 665 C CA . THR A 1 92 ? 16.494 -6.629 -15.815 1.00 72.88 92 THR A CA 1
ATOM 666 C C . THR A 1 92 ? 15.970 -7.715 -16.749 1.00 72.88 92 THR A C 1
ATOM 668 O O . THR A 1 92 ? 14.791 -7.694 -17.100 1.00 72.88 92 THR A O 1
ATOM 671 N N . ASP A 1 93 ? 16.825 -8.660 -17.141 1.00 69.75 93 ASP A N 1
ATOM 672 C CA . ASP A 1 93 ? 16.406 -9.827 -17.919 1.00 69.75 93 ASP A CA 1
ATOM 673 C C . ASP A 1 93 ? 15.651 -10.820 -17.007 1.00 69.75 93 ASP A C 1
ATOM 675 O O . ASP A 1 93 ? 16.260 -11.394 -16.094 1.00 69.75 93 ASP A O 1
ATOM 679 N N . PRO A 1 94 ? 14.338 -11.040 -17.229 1.00 66.81 94 PRO A N 1
ATOM 680 C CA . PRO A 1 94 ? 13.532 -11.927 -16.395 1.00 66.81 94 PRO A CA 1
ATOM 681 C C . PRO A 1 94 ? 13.946 -13.401 -16.497 1.00 66.81 94 PRO A C 1
ATOM 683 O O . PRO A 1 94 ? 13.618 -14.177 -15.600 1.00 66.81 94 PRO A O 1
ATOM 686 N N . LEU A 1 95 ? 14.652 -13.795 -17.562 1.00 67.81 95 LEU A N 1
ATOM 687 C CA . LEU A 1 95 ? 15.097 -15.169 -17.793 1.00 67.81 95 LEU A CA 1
ATOM 688 C C . LEU A 1 95 ? 16.492 -15.441 -17.216 1.00 67.81 95 LEU A C 1
ATOM 690 O O . LEU A 1 95 ? 16.801 -16.589 -16.904 1.00 67.81 95 LEU A O 1
ATOM 694 N N . ALA A 1 96 ? 17.323 -14.409 -17.043 1.00 68.62 96 ALA A N 1
ATOM 695 C CA . ALA A 1 96 ? 18.693 -14.561 -16.546 1.00 68.62 96 ALA A CA 1
ATOM 696 C C . ALA A 1 96 ? 18.783 -14.625 -15.011 1.00 68.62 96 ALA A C 1
ATOM 698 O O . ALA A 1 96 ? 19.668 -15.286 -14.468 1.00 68.62 96 ALA A O 1
ATOM 699 N N . ALA A 1 97 ? 17.886 -13.934 -14.300 1.00 64.69 97 ALA A N 1
ATOM 700 C CA . ALA A 1 97 ? 17.846 -13.933 -12.839 1.00 64.69 97 ALA A CA 1
ATOM 701 C C . ALA A 1 97 ? 16.432 -13.594 -12.339 1.00 64.69 97 ALA A C 1
ATOM 703 O O . ALA A 1 97 ? 16.153 -12.433 -12.030 1.00 64.69 97 ALA A O 1
ATOM 704 N N . PRO A 1 98 ? 15.519 -14.575 -12.238 1.00 69.06 98 PRO A N 1
ATOM 705 C CA . PRO A 1 98 ? 14.199 -14.323 -11.684 1.00 69.06 98 PRO A CA 1
ATOM 706 C C . PRO A 1 98 ? 14.333 -13.950 -10.199 1.00 69.06 98 PRO A C 1
ATOM 708 O O . PRO A 1 98 ? 14.627 -14.783 -9.339 1.00 69.06 98 PRO A O 1
ATOM 711 N N . VAL A 1 99 ? 14.143 -12.666 -9.889 1.00 78.06 99 VAL A N 1
ATOM 712 C CA . VAL A 1 99 ? 14.129 -12.157 -8.513 1.00 78.06 99 VAL A CA 1
ATOM 713 C C . VAL A 1 99 ? 12.694 -11.843 -8.123 1.00 78.06 99 VAL A C 1
ATOM 715 O O . VAL A 1 99 ? 12.024 -11.017 -8.744 1.00 78.06 99 VAL A O 1
ATOM 718 N N . TRP A 1 100 ? 12.230 -12.489 -7.062 1.00 84.81 100 TRP A N 1
ATOM 719 C CA . TRP A 1 100 ? 10.996 -12.132 -6.386 1.00 84.81 100 TRP A CA 1
ATOM 720 C C . TRP A 1 100 ? 11.249 -10.937 -5.474 1.00 84.81 100 TRP A C 1
ATOM 722 O O . TRP A 1 100 ? 12.092 -11.007 -4.581 1.00 84.81 100 TRP A O 1
ATOM 732 N N . ARG A 1 101 ? 10.520 -9.842 -5.680 1.00 89.38 101 ARG A N 1
ATOM 733 C CA . ARG A 1 101 ? 10.642 -8.623 -4.874 1.00 89.38 101 ARG A CA 1
ATOM 734 C C . ARG A 1 101 ? 9.305 -8.350 -4.215 1.00 89.38 101 ARG A C 1
ATOM 736 O O . ARG A 1 101 ? 8.332 -8.053 -4.899 1.00 89.38 101 ARG A O 1
ATOM 743 N N . GLU A 1 102 ? 9.248 -8.459 -2.900 1.00 91.31 102 GLU A N 1
ATOM 744 C CA . GLU A 1 102 ? 8.023 -8.278 -2.128 1.00 91.31 102 GLU A CA 1
ATOM 745 C C . GLU A 1 102 ? 8.133 -7.028 -1.267 1.00 91.31 102 GLU A C 1
ATOM 747 O O . GLU A 1 102 ? 9.070 -6.876 -0.488 1.00 91.31 102 GLU A O 1
ATOM 752 N N . LEU A 1 103 ? 7.176 -6.125 -1.430 1.00 92.44 103 LEU A N 1
ATOM 753 C CA . LEU A 1 103 ? 6.960 -4.983 -0.566 1.00 92.44 103 LEU A CA 1
ATOM 754 C C . LEU A 1 103 ? 6.010 -5.401 0.552 1.00 92.44 103 LEU A C 1
ATOM 756 O O . LEU A 1 103 ? 4.855 -5.728 0.279 1.00 92.44 103 LEU A O 1
ATOM 760 N N . THR A 1 104 ? 6.475 -5.314 1.790 1.00 94.25 104 THR A N 1
ATOM 761 C CA . THR A 1 104 ? 5.663 -5.523 2.987 1.00 94.25 104 THR A CA 1
ATOM 762 C C . THR A 1 104 ? 5.514 -4.204 3.723 1.00 94.25 104 THR A C 1
ATOM 764 O O . THR A 1 104 ? 6.482 -3.464 3.903 1.00 94.25 104 THR A O 1
ATOM 767 N N . VAL A 1 105 ? 4.295 -3.901 4.146 1.00 94.56 105 VAL A N 1
ATOM 768 C CA . VAL A 1 105 ? 3.966 -2.705 4.914 1.00 94.56 105 VAL A CA 1
ATOM 769 C C . VAL A 1 105 ? 3.202 -3.118 6.153 1.00 94.56 105 VAL A C 1
ATOM 771 O O . VAL A 1 105 ? 2.226 -3.858 6.054 1.00 94.56 105 VAL A O 1
ATOM 774 N N . GLN A 1 106 ? 3.637 -2.636 7.308 1.00 93.44 106 GLN A N 1
ATOM 775 C CA . GLN A 1 106 ? 3.008 -2.901 8.598 1.00 93.44 106 GLN A CA 1
ATOM 776 C C . GLN A 1 106 ? 2.959 -1.605 9.416 1.00 93.44 106 GLN A C 1
ATOM 778 O O . GLN A 1 106 ? 3.836 -0.752 9.255 1.00 93.44 106 GLN A O 1
ATOM 783 N N . PRO A 1 107 ? 1.950 -1.414 10.276 1.00 91.12 107 PRO A N 1
ATOM 784 C CA . PRO A 1 107 ? 1.943 -0.305 11.214 1.00 91.12 107 PRO A CA 1
ATOM 785 C C . PRO A 1 107 ? 3.071 -0.492 12.237 1.00 91.12 107 PRO A C 1
ATOM 787 O O . PRO A 1 107 ? 3.224 -1.554 12.837 1.00 91.12 107 PRO A O 1
ATOM 790 N N . GLY A 1 108 ? 3.886 0.542 12.415 1.00 87.88 108 GLY A N 1
ATOM 791 C CA . GLY A 1 108 ? 4.863 0.641 13.491 1.00 87.88 108 GLY A CA 1
ATOM 792 C C . GLY A 1 108 ? 4.221 1.152 14.780 1.00 87.88 108 GLY A C 1
ATOM 793 O O . GLY A 1 108 ? 3.171 1.795 14.751 1.00 87.88 108 GLY A O 1
ATOM 794 N N . ALA A 1 109 ? 4.886 0.910 15.912 1.00 80.25 109 ALA A N 1
ATOM 795 C CA . ALA A 1 109 ? 4.406 1.317 17.237 1.00 80.25 109 ALA A CA 1
ATOM 796 C C . ALA A 1 109 ? 4.181 2.838 17.376 1.00 80.25 109 ALA A C 1
ATOM 798 O O . ALA A 1 109 ? 3.333 3.264 18.152 1.00 80.25 109 ALA A O 1
ATOM 799 N N . ASP A 1 110 ? 4.887 3.643 16.577 1.00 83.25 110 ASP A N 1
ATOM 800 C CA . ASP A 1 110 ? 4.833 5.110 16.616 1.00 83.25 110 ASP A CA 1
ATOM 801 C C . ASP A 1 110 ? 3.782 5.711 15.658 1.00 83.25 110 ASP A C 1
ATOM 803 O O . ASP A 1 110 ? 3.816 6.905 15.360 1.00 83.25 110 ASP A O 1
ATOM 807 N N . GLY A 1 111 ? 2.893 4.889 15.084 1.00 79.44 111 GLY A N 1
ATOM 808 C CA . GLY A 1 111 ? 1.920 5.324 14.068 1.00 79.44 111 GLY A CA 1
ATOM 809 C C . GLY A 1 111 ? 2.531 5.595 12.683 1.00 79.44 111 GLY A C 1
ATOM 810 O O . GLY A 1 111 ? 1.853 6.065 11.763 1.00 79.44 111 GLY A O 1
ATOM 811 N N . THR A 1 112 ? 3.817 5.288 12.505 1.00 87.81 112 THR A N 1
ATOM 812 C CA . THR A 1 112 ? 4.490 5.305 11.202 1.00 87.81 112 THR A CA 1
ATOM 813 C C . THR A 1 112 ? 4.347 3.954 10.516 1.00 87.81 112 THR A C 1
ATOM 815 O O . THR A 1 112 ? 4.429 2.912 11.158 1.00 87.81 112 THR A O 1
ATOM 818 N N . LEU A 1 113 ? 4.141 3.938 9.201 1.00 91.44 113 LEU A N 1
ATOM 819 C CA . LEU A 1 113 ? 4.144 2.692 8.442 1.00 91.44 113 LEU A CA 1
ATOM 820 C C . LEU A 1 113 ? 5.582 2.217 8.232 1.00 91.44 113 LEU A C 1
ATOM 822 O O . LEU A 1 113 ? 6.388 2.883 7.579 1.00 91.44 113 LEU A O 1
ATOM 826 N N . GLN A 1 114 ? 5.885 1.029 8.740 1.00 92.81 114 GLN A N 1
ATOM 827 C CA . GLN A 1 114 ? 7.121 0.325 8.450 1.00 9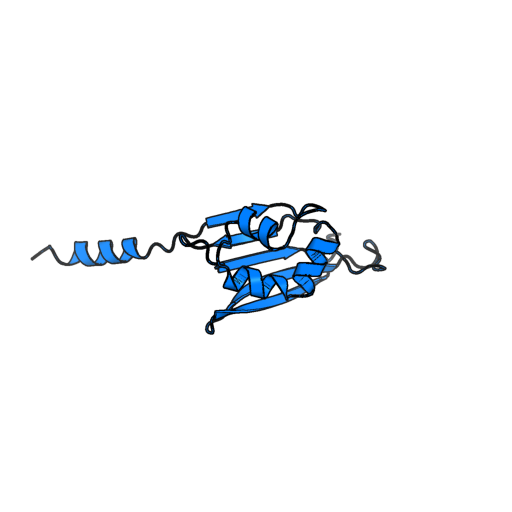2.81 114 GLN A CA 1
ATOM 828 C C . GLN A 1 114 ? 6.996 -0.326 7.079 1.00 92.81 114 GLN A C 1
ATOM 830 O O . GLN A 1 114 ? 6.208 -1.248 6.877 1.00 92.81 114 GLN A O 1
ATOM 835 N N . VAL A 1 115 ? 7.773 0.176 6.123 1.00 92.06 115 VAL A N 1
ATOM 836 C CA . VAL A 1 115 ? 7.820 -0.348 4.759 1.00 92.06 115 VAL A CA 1
ATOM 837 C C . VAL A 1 115 ? 9.141 -1.071 4.561 1.00 92.06 115 VAL A C 1
ATOM 839 O O . VAL A 1 115 ? 10.204 -0.469 4.680 1.00 92.06 115 VAL A O 1
ATOM 842 N N . SER A 1 116 ? 9.070 -2.351 4.224 1.00 91.38 116 SER A N 1
ATOM 843 C CA . SER A 1 116 ? 10.226 -3.206 3.972 1.00 91.38 116 SER A CA 1
ATOM 844 C C . SER A 1 116 ? 10.116 -3.825 2.585 1.00 91.38 116 SER A C 1
ATOM 846 O O . SER A 1 116 ? 9.027 -4.157 2.128 1.00 91.38 116 SER A O 1
ATOM 848 N N . THR A 1 117 ? 11.239 -3.963 1.882 1.00 90.19 117 THR A N 1
ATOM 849 C CA . THR A 1 117 ? 11.302 -4.693 0.609 1.00 90.19 117 THR A CA 1
ATOM 850 C C . THR A 1 117 ? 12.219 -5.889 0.786 1.00 90.19 117 THR A C 1
ATOM 852 O O . THR A 1 117 ? 13.379 -5.727 1.154 1.00 90.19 117 THR A O 1
ATOM 855 N N . THR A 1 118 ? 11.698 -7.084 0.539 1.00 89.06 118 THR A N 1
ATOM 856 C CA . THR A 1 118 ? 12.463 -8.328 0.595 1.00 89.06 118 THR A CA 1
ATOM 857 C C . THR A 1 118 ? 12.678 -8.844 -0.817 1.00 89.06 118 THR A C 1
ATOM 859 O O . THR A 1 118 ? 11.725 -9.028 -1.574 1.00 89.06 118 THR A O 1
ATOM 862 N N . GLU A 1 119 ? 13.934 -9.104 -1.165 1.00 87.75 119 GLU A N 1
ATOM 863 C CA . GLU A 1 119 ? 14.309 -9.694 -2.445 1.00 87.75 119 GLU A CA 1
ATOM 864 C C . GLU A 1 119 ? 14.721 -11.151 -2.228 1.00 87.75 119 GLU A C 1
ATOM 866 O O . GLU A 1 119 ? 15.540 -11.461 -1.363 1.00 87.75 119 GLU A O 1
ATOM 871 N N . ARG A 1 120 ? 14.125 -12.064 -2.993 1.00 83.12 120 ARG A N 1
ATOM 872 C CA . ARG A 1 120 ? 14.406 -13.499 -2.953 1.00 83.12 120 ARG A CA 1
ATOM 873 C C . ARG A 1 120 ? 14.760 -13.965 -4.359 1.00 83.12 120 ARG A C 1
ATOM 875 O O . ARG A 1 120 ? 13.986 -13.761 -5.291 1.00 83.12 120 ARG A O 1
ATOM 882 N N . LYS A 1 121 ? 15.926 -14.591 -4.523 1.00 77.31 121 LYS A N 1
ATOM 883 C CA . LYS A 1 121 ? 16.277 -15.262 -5.781 1.00 77.31 121 LYS A CA 1
ATOM 884 C C . LYS A 1 121 ? 15.382 -16.489 -5.923 1.00 77.31 121 LYS A C 1
ATOM 886 O O . 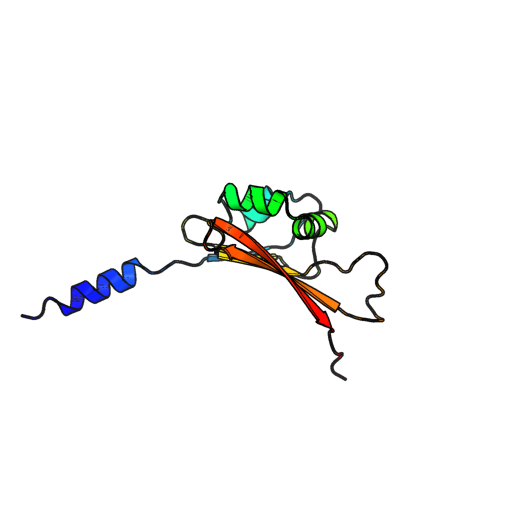LYS A 1 121 ? 15.320 -17.301 -5.003 1.00 77.31 121 LYS A O 1
ATOM 891 N N . LEU A 1 122 ? 14.663 -16.596 -7.035 1.00 70.31 122 LEU A N 1
ATOM 892 C CA . LEU A 1 122 ? 13.884 -17.788 -7.336 1.00 70.31 122 LEU A CA 1
ATOM 893 C C . LEU A 1 122 ? 14.851 -18.828 -7.894 1.00 70.31 122 LEU A C 1
ATOM 895 O O . LEU A 1 122 ? 15.353 -18.681 -9.005 1.00 70.31 122 LEU A O 1
ATOM 899 N N . GLU A 1 123 ? 15.150 -19.855 -7.105 1.00 66.69 123 GLU A N 1
ATOM 900 C CA . GLU A 1 123 ? 15.868 -21.013 -7.625 1.00 66.69 123 GLU A CA 1
ATOM 901 C C . GLU A 1 123 ? 14.912 -21.795 -8.536 1.00 66.69 123 GLU A C 1
ATOM 903 O O . GLU A 1 123 ? 13.822 -22.180 -8.091 1.00 66.69 123 GLU A O 1
ATOM 908 N N . PRO A 1 124 ? 15.261 -22.010 -9.816 1.00 59.78 124 PRO A N 1
ATOM 909 C CA . PRO A 1 124 ? 14.459 -22.860 -10.674 1.00 59.78 124 PRO A CA 1
ATOM 910 C C . PRO A 1 124 ? 14.500 -24.279 -10.103 1.00 59.78 124 PRO A C 1
ATOM 912 O O . PRO A 1 124 ? 15.563 -24.894 -10.007 1.00 59.78 124 PRO A O 1
ATOM 915 N N . ARG A 1 125 ? 13.335 -24.806 -9.708 1.00 57.22 125 ARG A N 1
ATOM 916 C CA . ARG A 1 125 ? 13.190 -26.240 -9.434 1.00 57.22 125 ARG A CA 1
ATOM 917 C C . ARG A 1 125 ? 13.494 -26.975 -10.738 1.00 57.22 125 ARG A C 1
ATOM 919 O O . ARG A 1 125 ? 12.716 -26.865 -11.683 1.00 57.22 125 ARG A O 1
ATOM 926 N N . THR A 1 126 ? 14.654 -27.623 -10.783 1.00 53.69 126 THR A N 1
ATOM 927 C CA . THR A 1 126 ? 15.069 -28.515 -11.873 1.00 53.69 126 THR A CA 1
ATOM 928 C C . THR A 1 126 ? 14.503 -29.906 -11.632 1.00 53.69 126 THR A C 1
ATOM 930 O O . THR A 1 126 ? 14.404 -30.287 -10.441 1.00 53.69 126 THR A O 1
#